Protein AF-A0AB39VKN1-F1 (afdb_monomer)

pLDDT: mean 72.04, std 20.36, range [30.16, 92.94]

Nearest PDB structures (foldseek):
  6k1s-assembly1_B  TM=6.045E-01  e=3.650E+00  Homo sapiens
  8bbf-assembly1_A  TM=6.214E-01  e=3.191E+00  Homo sapiens
  3or2-assembly1_B  TM=2.836E-01  e=6.241E+00  Megalodesulfovibrio gigas
  2v4j-assembly1_E  TM=2.910E-01  e=8.729E+00  Nitratidesulfovibrio vulgaris str. Hildenborough
  2xsj-assembly1_E  TM=2.820E-01  e=8.729E+00  Desulfomicrobium norvegicum

Organism: NCBI:txid3239302

Secondary structure (DSSP, 8-state):
---SSS-------TT----SS-TT--HHHHHHHHHHHHHT-EE-TTS-TTEEEEE-TTS-EEEEESSSTT-EEEE----

Structure (mmCIF, N/CA/C/O backbone):
data_AF-A0AB39VKN1-F1
#
_entry.id   AF-A0AB39VKN1-F1
#
loop_
_atom_site.group_PDB
_atom_site.id
_atom_site.type_symbol
_atom_site.label_atom_id
_atom_site.label_alt_id
_atom_site.label_comp_id
_atom_site.label_asym_id
_atom_site.label_entity_id
_atom_site.label_seq_id
_atom_site.pdbx_PDB_ins_code
_atom_site.Cartn_x
_atom_site.Cartn_y
_atom_site.Cartn_z
_atom_site.occupancy
_atom_site.B_iso_or_equiv
_atom_site.auth_seq_id
_atom_site.auth_comp_id
_atom_site.auth_asym_id
_atom_site.auth_atom_id
_atom_site.pdbx_PDB_model_num
ATOM 1 N N . MET A 1 1 ? 8.076 6.537 -15.112 1.00 36.53 1 MET A N 1
ATOM 2 C CA . MET A 1 1 ? 9.494 6.971 -15.135 1.00 36.53 1 MET A CA 1
ATOM 3 C C . MET A 1 1 ? 9.677 8.051 -14.073 1.00 36.53 1 MET A C 1
ATOM 5 O O . MET A 1 1 ? 8.747 8.806 -13.846 1.00 36.53 1 MET A O 1
ATOM 9 N N . LYS A 1 2 ? 10.809 8.103 -13.357 1.00 30.16 2 LYS A N 1
ATOM 10 C CA . LYS A 1 2 ? 11.056 9.151 -12.346 1.00 30.16 2 LYS A CA 1
ATOM 11 C C . LYS A 1 2 ? 11.106 10.525 -13.022 1.00 30.16 2 LYS A C 1
ATOM 13 O O . LYS A 1 2 ? 11.904 10.701 -13.936 1.00 30.16 2 LYS A O 1
ATOM 18 N N . THR A 1 3 ? 10.333 11.486 -12.531 1.00 37.53 3 THR A N 1
ATOM 19 C CA . THR A 1 3 ? 10.639 12.910 -12.703 1.00 37.53 3 THR A CA 1
ATOM 20 C C . THR A 1 3 ? 11.180 13.454 -11.382 1.00 37.53 3 THR A C 1
ATOM 22 O O . THR A 1 3 ? 10.763 13.057 -10.293 1.00 37.53 3 THR A O 1
ATOM 25 N N . SER A 1 4 ? 12.176 14.322 -11.489 1.00 45.47 4 SER A N 1
ATOM 26 C CA . SER A 1 4 ? 13.048 14.877 -10.445 1.00 45.47 4 SER A CA 1
ATOM 27 C C . SER A 1 4 ? 12.365 15.887 -9.508 1.00 45.47 4 SER A C 1
ATOM 29 O O . SER A 1 4 ? 13.018 16.750 -8.935 1.00 45.47 4 SER A O 1
ATOM 31 N N . SER A 1 5 ? 11.053 15.778 -9.309 1.00 43.56 5 SER A N 1
ATOM 32 C CA . SER A 1 5 ? 10.264 16.760 -8.564 1.00 43.56 5 SER A CA 1
ATOM 33 C C . SER A 1 5 ? 9.309 16.117 -7.562 1.00 43.56 5 SER A C 1
ATOM 35 O O . SER A 1 5 ? 8.175 16.562 -7.476 1.00 43.56 5 SER A O 1
ATOM 37 N N . GLY A 1 6 ? 9.687 15.027 -6.880 1.00 44.06 6 GLY A N 1
ATOM 38 C CA . GLY A 1 6 ? 8.918 14.456 -5.754 1.00 44.06 6 GLY A CA 1
ATOM 39 C C . GLY A 1 6 ? 7.433 14.129 -6.010 1.00 44.06 6 GLY A C 1
ATOM 40 O O . GLY A 1 6 ? 6.713 13.800 -5.074 1.00 44.06 6 GLY A O 1
ATOM 41 N N . LYS A 1 7 ? 6.961 14.222 -7.257 1.00 38.12 7 LYS A N 1
ATOM 42 C CA . LYS A 1 7 ? 5.570 14.028 -7.646 1.00 38.12 7 LYS A CA 1
ATOM 43 C C . LYS A 1 7 ? 5.433 12.603 -8.137 1.00 38.12 7 LYS A C 1
ATOM 45 O O . LYS A 1 7 ? 6.015 12.209 -9.148 1.00 38.12 7 LYS A O 1
ATOM 50 N N . TRP A 1 8 ? 4.688 11.833 -7.359 1.00 50.28 8 TRP A N 1
ATOM 51 C CA . TRP A 1 8 ? 4.286 10.479 -7.683 1.00 50.28 8 TRP A CA 1
ATOM 52 C C . TRP A 1 8 ? 3.588 10.475 -9.046 1.00 50.28 8 TRP A C 1
ATOM 54 O O . TRP A 1 8 ? 2.614 11.193 -9.258 1.00 50.28 8 TRP A O 1
ATOM 64 N N . GLN A 1 9 ? 4.119 9.704 -9.999 1.00 42.34 9 GLN A N 1
ATOM 65 C CA . GLN A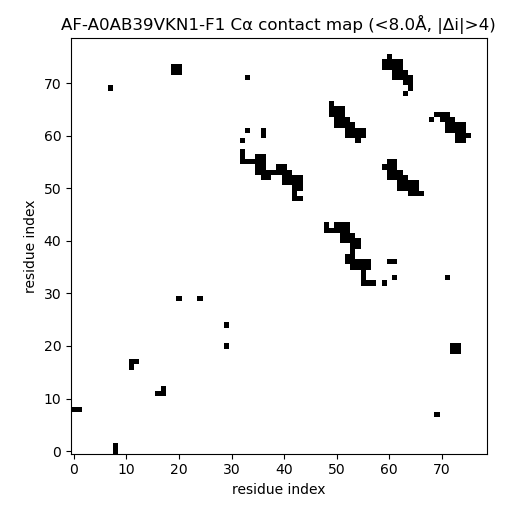 1 9 ? 3.440 9.488 -11.272 1.00 42.34 9 GLN A CA 1
ATOM 66 C C . GLN A 1 9 ? 2.237 8.582 -11.015 1.00 42.34 9 GLN A C 1
ATOM 68 O O . GLN A 1 9 ? 2.389 7.369 -10.859 1.00 42.34 9 GLN A O 1
ATOM 73 N N . GLN A 1 10 ? 1.053 9.189 -10.964 1.00 45.69 10 GLN A N 1
ATOM 74 C CA . GLN A 1 10 ? -0.228 8.500 -11.034 1.00 45.69 10 GLN A CA 1
ATOM 75 C C . GLN A 1 10 ? -0.193 7.548 -12.239 1.00 45.69 10 GLN A C 1
ATOM 77 O O . GLN A 1 10 ? -0.013 7.975 -13.380 1.00 45.69 10 GLN A O 1
ATOM 82 N N . LYS A 1 11 ? -0.335 6.240 -12.002 1.00 35.94 11 LYS A N 1
ATOM 83 C CA . LYS A 1 11 ? -0.600 5.289 -13.084 1.00 35.94 11 LYS A CA 1
ATOM 84 C C . LYS A 1 11 ? -2.056 5.457 -13.516 1.00 35.94 11 LYS A C 1
ATOM 86 O O . LYS A 1 11 ? -2.926 4.714 -13.076 1.00 35.94 11 LYS A O 1
ATOM 91 N N . THR A 1 12 ? -2.320 6.422 -14.390 1.00 38.44 12 THR A N 1
ATOM 92 C CA . THR A 1 12 ? -3.556 6.488 -15.175 1.00 38.44 12 THR A CA 1
ATOM 93 C C . THR A 1 12 ? -3.502 5.413 -16.259 1.00 38.44 12 THR A C 1
ATOM 95 O O . THR A 1 12 ? -3.200 5.660 -17.421 1.00 38.44 12 THR A O 1
ATOM 98 N N . SER A 1 13 ? -3.756 4.166 -15.866 1.00 35.72 13 SER A N 1
ATOM 99 C CA . SER A 1 13 ? -4.062 3.108 -16.825 1.00 35.72 13 SER A CA 1
ATOM 100 C C . SER A 1 13 ? -5.425 3.423 -17.451 1.00 35.72 13 SER A C 1
ATOM 102 O O . SER A 1 13 ? -6.451 3.209 -16.817 1.00 35.72 13 SER A O 1
ATOM 104 N N . ASN A 1 14 ? -5.438 3.956 -18.674 1.00 34.78 14 ASN A N 1
ATOM 105 C CA . ASN A 1 14 ? -6.591 3.965 -19.587 1.00 34.78 14 ASN A CA 1
ATOM 106 C C . ASN A 1 14 ? -7.947 4.407 -18.998 1.00 34.78 14 ASN A C 1
ATOM 108 O O . ASN A 1 14 ? -8.928 3.680 -19.120 1.00 34.78 14 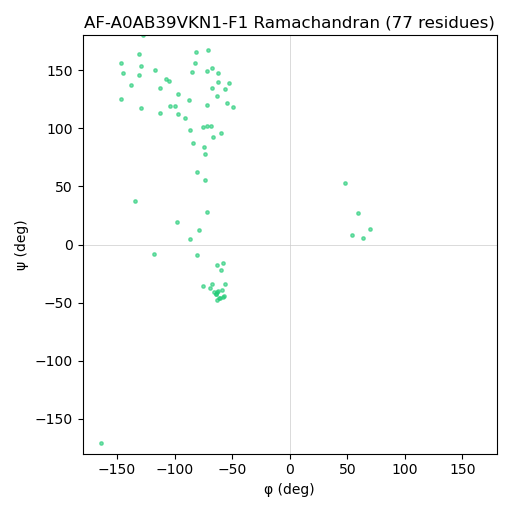ASN A O 1
ATOM 112 N N . GLY A 1 15 ? -8.027 5.579 -18.357 1.00 37.44 15 GLY A N 1
ATOM 113 C CA . GLY A 1 15 ? -9.318 6.171 -17.957 1.00 37.44 15 GLY A CA 1
ATOM 114 C C . GLY A 1 15 ? -10.133 5.372 -16.927 1.00 37.44 15 GLY A C 1
ATOM 115 O O . GLY A 1 15 ? -11.248 5.766 -16.600 1.00 37.44 15 GLY A O 1
ATOM 116 N N . GLY A 1 16 ? -9.585 4.278 -16.394 1.00 34.28 16 GLY A N 1
ATOM 117 C CA . GLY A 1 16 ? -10.166 3.494 -15.316 1.00 34.28 16 GLY A CA 1
ATOM 118 C C . GLY A 1 16 ? -9.425 3.793 -14.024 1.00 34.28 16 GLY A C 1
ATOM 119 O O . GLY A 1 16 ? -8.217 3.574 -13.922 1.00 34.28 16 GLY A O 1
ATOM 120 N N . VAL A 1 17 ? -10.144 4.303 -13.030 1.00 41.12 17 VAL A N 1
ATOM 121 C CA . VAL A 1 17 ? -9.658 4.446 -11.658 1.00 41.12 17 VAL A CA 1
ATOM 122 C C . VAL A 1 17 ? -9.301 3.046 -11.149 1.00 41.12 17 VAL A C 1
ATOM 124 O O . VAL A 1 17 ? -10.164 2.285 -10.727 1.00 41.12 17 VAL A O 1
ATOM 127 N N . ASN A 1 18 ? -8.028 2.657 -11.245 1.00 44.41 18 ASN A N 1
ATOM 128 C CA . ASN A 1 18 ? -7.548 1.377 -10.729 1.00 44.41 18 ASN A CA 1
ATOM 129 C C . ASN A 1 18 ? -7.327 1.511 -9.217 1.00 44.41 18 ASN A C 1
ATOM 131 O O . ASN A 1 18 ? -6.201 1.464 -8.720 1.00 44.41 18 ASN A O 1
ATOM 135 N N . THR A 1 19 ? -8.400 1.778 -8.474 1.00 51.38 19 THR A N 1
ATOM 136 C CA . THR A 1 19 ? -8.358 1.771 -7.017 1.00 51.38 19 THR A CA 1
ATOM 137 C C . THR A 1 19 ? -8.554 0.332 -6.579 1.00 51.38 19 THR A C 1
ATOM 139 O O . THR A 1 19 ? -9.655 -0.115 -6.289 1.00 51.38 19 THR A O 1
ATOM 142 N N . MET A 1 20 ? -7.444 -0.403 -6.506 1.00 65.75 20 MET A N 1
ATOM 143 C CA . MET A 1 20 ? -7.364 -1.580 -5.635 1.00 65.75 20 MET A CA 1
ATOM 144 C C . MET A 1 20 ? -7.656 -1.195 -4.171 1.00 65.75 20 MET A C 1
ATOM 146 O O . MET A 1 20 ? -7.904 -2.058 -3.344 1.00 65.75 20 MET A O 1
ATOM 150 N N . PHE A 1 21 ? -7.612 0.099 -3.841 1.00 66.12 21 PHE A N 1
ATOM 151 C CA . PHE A 1 21 ? -8.078 0.667 -2.582 1.00 66.12 21 PHE A CA 1
ATOM 152 C C . PHE A 1 21 ? -9.600 0.909 -2.594 1.00 66.12 21 PHE A C 1
ATOM 154 O O . PHE A 1 21 ? -10.181 1.078 -3.664 1.00 66.12 21 PHE A O 1
ATOM 161 N N . PRO A 1 22 ? -10.260 0.961 -1.425 1.00 68.00 22 PRO A N 1
ATOM 162 C CA . PRO A 1 22 ? -11.683 1.279 -1.341 1.00 68.00 22 PRO A CA 1
ATOM 163 C C . PRO A 1 22 ? -12.042 2.583 -2.069 1.00 68.00 22 PRO A C 1
ATOM 165 O O . PRO A 1 22 ? -11.331 3.579 -1.953 1.00 68.00 22 PRO A O 1
ATOM 168 N N . SER A 1 23 ? -13.173 2.600 -2.777 1.00 69.50 23 SER A N 1
ATOM 169 C CA . SER A 1 23 ? -13.634 3.766 -3.552 1.00 69.50 23 SER A CA 1
ATOM 170 C C . SER A 1 23 ? -13.946 5.000 -2.698 1.00 69.50 23 SER A C 1
ATOM 172 O O . SER A 1 23 ? -14.006 6.109 -3.218 1.00 69.50 23 SER A O 1
ATOM 174 N N . ASN A 1 24 ? -14.130 4.821 -1.388 1.00 76.38 24 ASN A N 1
ATOM 175 C CA . ASN A 1 24 ? -14.326 5.901 -0.423 1.00 76.38 24 ASN A CA 1
ATOM 176 C C . ASN A 1 24 ? -13.009 6.479 0.131 1.00 76.38 24 ASN A C 1
A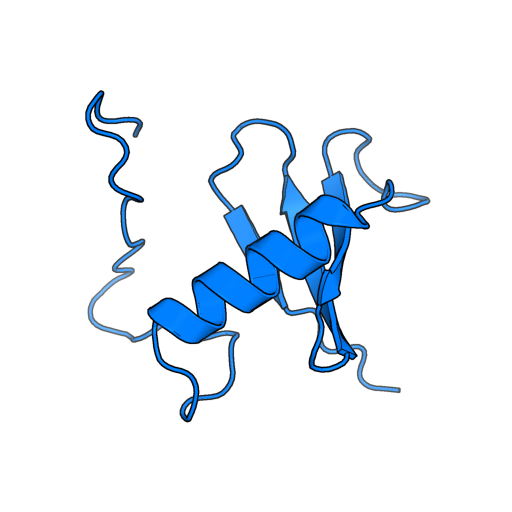TOM 178 O O . ASN A 1 24 ? -13.053 7.279 1.067 1.00 76.38 24 ASN A O 1
ATOM 182 N N . TRP A 1 25 ? -11.845 6.040 -0.358 1.00 77.50 25 TRP A N 1
ATOM 183 C CA . TRP A 1 25 ? -10.547 6.592 0.033 1.00 77.50 25 TRP A CA 1
ATOM 184 C C . TRP A 1 25 ? -10.093 7.625 -0.992 1.00 77.50 25 TRP A C 1
ATOM 186 O O . TRP A 1 25 ? -10.070 7.356 -2.191 1.00 77.50 25 TRP A O 1
ATOM 196 N N . ASP A 1 26 ? -9.704 8.799 -0.506 1.00 80.44 26 ASP A N 1
ATOM 197 C CA . ASP A 1 26 ? -9.056 9.815 -1.321 1.00 80.44 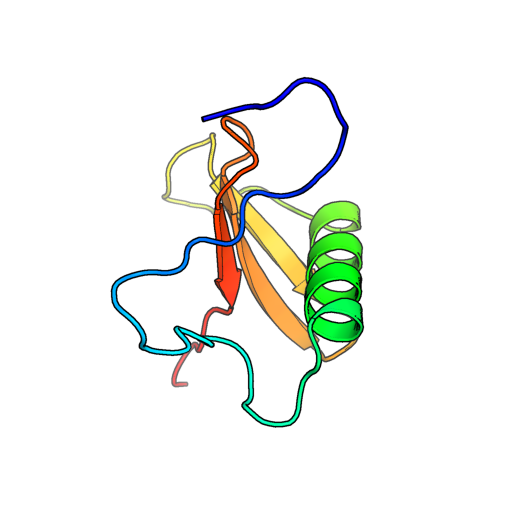26 ASP A CA 1
ATOM 198 C C . ASP A 1 26 ? -7.556 9.517 -1.480 1.00 80.44 26 ASP A C 1
ATOM 200 O O . ASP A 1 26 ? -6.966 8.688 -0.780 1.00 80.44 26 ASP A O 1
ATOM 204 N N . GLU A 1 27 ? -6.918 10.195 -2.432 1.00 76.75 27 GLU A N 1
ATOM 205 C CA . GLU A 1 27 ? -5.494 10.004 -2.720 1.00 76.75 27 GLU A CA 1
ATOM 206 C C . GLU A 1 27 ? -4.615 10.283 -1.491 1.00 76.75 27 GLU A C 1
ATOM 208 O O . GLU A 1 27 ? -3.680 9.529 -1.216 1.00 76.75 27 GLU A O 1
ATOM 213 N N . ALA A 1 28 ? -4.952 11.316 -0.710 1.00 82.25 28 ALA A N 1
ATOM 214 C CA . ALA A 1 28 ? -4.242 11.661 0.517 1.00 82.25 28 ALA A CA 1
ATOM 215 C C . ALA A 1 28 ? -4.284 10.516 1.539 1.00 82.25 28 ALA A C 1
ATOM 217 O O . ALA A 1 28 ? -3.239 10.130 2.070 1.00 82.25 28 ALA A O 1
ATOM 218 N N . ARG A 1 29 ? -5.457 9.911 1.767 1.00 86.06 29 ARG A N 1
ATOM 219 C CA . ARG A 1 29 ? -5.585 8.738 2.634 1.00 86.06 29 ARG A CA 1
ATOM 220 C C . ARG A 1 29 ? -4.828 7.540 2.082 1.00 86.06 29 ARG A C 1
ATOM 222 O O . ARG A 1 29 ? -4.163 6.864 2.857 1.00 86.06 29 ARG A O 1
ATOM 229 N N . ILE A 1 30 ? -4.891 7.269 0.777 1.00 82.50 30 ILE A N 1
ATOM 230 C CA . ILE A 1 30 ? -4.147 6.154 0.167 1.00 82.50 30 ILE A CA 1
ATOM 231 C C . ILE A 1 30 ? -2.641 6.308 0.426 1.00 82.50 30 ILE A C 1
ATOM 233 O O . ILE A 1 30 ? -1.985 5.346 0.832 1.00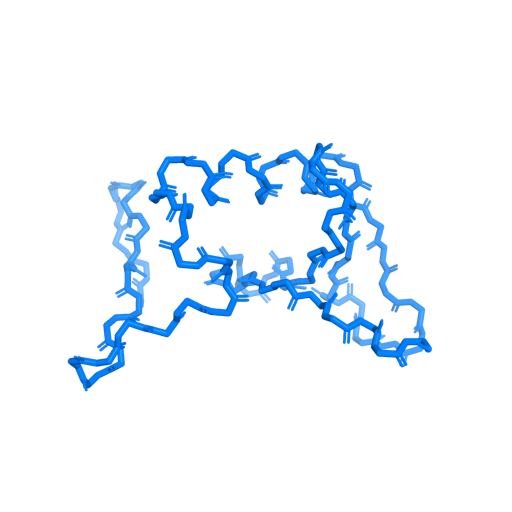 82.50 30 ILE A O 1
ATOM 237 N N . ILE A 1 31 ? -2.096 7.514 0.237 1.00 82.88 31 ILE A N 1
ATOM 238 C CA . ILE A 1 31 ? -0.683 7.815 0.502 1.00 82.88 31 ILE A CA 1
ATOM 239 C C . ILE A 1 31 ? -0.350 7.601 1.980 1.00 82.88 31 ILE A C 1
ATOM 241 O O . ILE A 1 31 ? 0.653 6.959 2.293 1.00 82.88 31 ILE A O 1
ATOM 245 N N . ASP A 1 32 ? -1.189 8.102 2.884 1.00 88.19 32 ASP A N 1
ATOM 246 C CA . ASP A 1 32 ? -0.975 7.979 4.326 1.00 88.19 32 ASP A CA 1
ATOM 247 C C . ASP A 1 32 ? -0.994 6.514 4.799 1.00 88.19 32 ASP A C 1
ATOM 249 O O . ASP A 1 32 ? -0.135 6.074 5.563 1.00 88.19 32 ASP A O 1
ATOM 253 N N . GLU A 1 33 ? -1.910 5.705 4.265 1.00 88.81 33 GLU A N 1
ATOM 254 C CA . GLU A 1 33 ? -1.997 4.272 4.561 1.00 88.81 33 GLU A CA 1
ATOM 255 C C . GLU A 1 33 ? -0.772 3.508 4.035 1.00 88.81 33 GLU A C 1
ATOM 257 O O . GLU A 1 33 ? -0.227 2.656 4.742 1.00 88.81 33 GLU A O 1
ATOM 262 N N . ILE A 1 34 ? -0.293 3.837 2.828 1.00 86.12 34 ILE A N 1
ATOM 263 C CA . ILE A 1 34 ? 0.943 3.267 2.272 1.00 86.12 34 ILE A CA 1
ATOM 264 C C . ILE A 1 34 ? 2.155 3.667 3.117 1.00 86.12 34 ILE A C 1
ATOM 266 O O . ILE A 1 34 ? 3.009 2.817 3.369 1.00 86.12 34 ILE A O 1
ATOM 270 N N . ASN A 1 35 ? 2.249 4.925 3.554 1.00 88.75 35 ASN A N 1
ATOM 271 C CA . ASN A 1 35 ? 3.355 5.399 4.389 1.00 88.75 35 ASN A CA 1
ATOM 272 C C . ASN A 1 35 ? 3.370 4.682 5.740 1.00 88.75 35 ASN A C 1
ATOM 274 O O . ASN A 1 35 ? 4.401 4.128 6.116 1.00 88.75 35 ASN A O 1
ATOM 278 N N . SER A 1 36 ? 2.215 4.589 6.401 1.00 90.81 36 SER A N 1
ATOM 279 C CA . SER A 1 36 ? 2.057 3.851 7.657 1.00 90.81 36 SER A CA 1
ATOM 280 C C . SER A 1 36 ? 2.467 2.377 7.515 1.00 90.81 36 SER A C 1
ATOM 282 O O . SER A 1 36 ? 3.223 1.855 8.336 1.00 90.81 36 SER A O 1
ATOM 284 N N . ALA A 1 37 ? 2.050 1.713 6.431 1.00 91.56 37 ALA A N 1
ATOM 285 C CA . ALA A 1 37 ? 2.475 0.345 6.137 1.00 91.56 37 ALA A CA 1
ATOM 286 C C . ALA A 1 37 ? 3.975 0.251 5.787 1.00 91.56 37 ALA A C 1
ATOM 288 O O . ALA A 1 37 ? 4.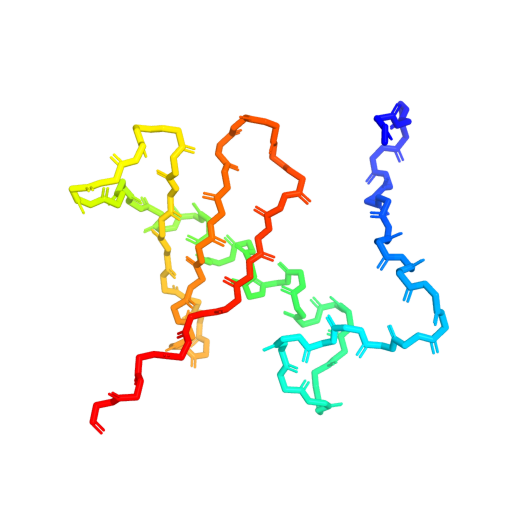639 -0.743 6.068 1.00 91.56 37 ALA A O 1
ATOM 289 N N . TRP A 1 38 ? 4.543 1.264 5.138 1.00 89.81 38 TRP A N 1
ATOM 290 C CA . TRP A 1 38 ? 5.962 1.276 4.791 1.00 89.81 38 TRP A CA 1
ATOM 291 C C . TRP A 1 38 ? 6.855 1.420 6.030 1.00 89.81 38 TRP A C 1
ATOM 293 O O . TRP A 1 38 ? 7.930 0.816 6.090 1.00 89.81 38 TRP A O 1
ATOM 303 N N . GLU A 1 39 ? 6.439 2.216 7.012 1.00 91.56 39 GLU A N 1
ATOM 304 C CA . GLU A 1 39 ? 7.173 2.421 8.263 1.00 91.56 39 GLU A CA 1
ATOM 305 C C . GLU A 1 39 ? 7.315 1.126 9.064 1.00 91.56 39 GLU A C 1
ATOM 307 O O . GLU A 1 39 ? 8.404 0.826 9.549 1.00 9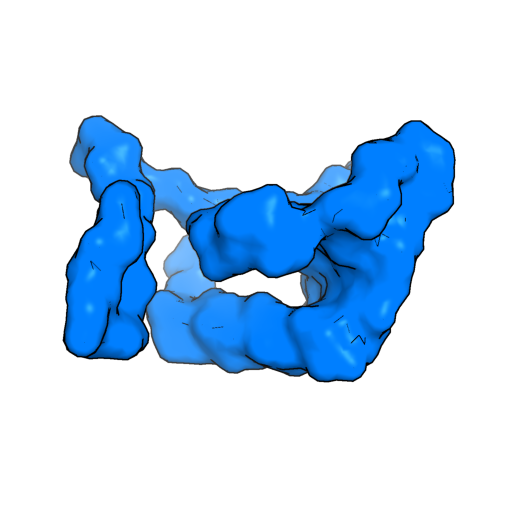1.56 39 GLU A O 1
ATOM 312 N N . ASN A 1 40 ? 6.263 0.306 9.108 1.00 90.56 40 ASN A N 1
ATOM 313 C CA . ASN A 1 40 ? 6.264 -0.995 9.783 1.00 90.56 40 ASN A CA 1
ATOM 314 C C . ASN A 1 40 ? 6.496 -2.187 8.835 1.00 90.56 40 ASN A C 1
ATOM 316 O O . ASN A 1 40 ? 6.163 -3.332 9.164 1.00 90.56 40 ASN A O 1
ATOM 320 N N . ARG A 1 41 ? 7.054 -1.927 7.646 1.00 92.62 41 ARG A N 1
ATOM 321 C CA . ARG A 1 41 ? 7.227 -2.953 6.618 1.00 92.62 41 ARG A CA 1
ATOM 322 C C . ARG A 1 41 ? 8.145 -4.080 7.074 1.00 92.62 41 ARG A C 1
ATOM 324 O O . ARG A 1 41 ? 9.157 -3.870 7.738 1.00 92.62 41 ARG A O 1
ATOM 331 N N . ARG A 1 42 ? 7.851 -5.269 6.570 1.00 92.56 42 ARG A N 1
ATOM 332 C CA . ARG A 1 42 ? 8.681 -6.467 6.651 1.00 92.56 42 ARG A CA 1
ATOM 333 C C . ARG A 1 42 ? 8.819 -7.109 5.283 1.00 92.56 42 ARG A C 1
ATOM 335 O O . ARG A 1 42 ? 8.044 -6.831 4.366 1.00 92.56 42 ARG A O 1
ATOM 342 N N . ASP A 1 43 ? 9.791 -7.991 5.159 1.00 92.44 43 ASP A N 1
ATOM 343 C CA . ASP A 1 43 ? 9.970 -8.777 3.946 1.00 92.44 43 ASP A CA 1
ATOM 344 C C . ASP A 1 43 ? 8.808 -9.753 3.780 1.00 92.44 43 ASP A C 1
ATOM 346 O O . ASP A 1 43 ? 8.169 -10.154 4.756 1.00 92.44 43 ASP A O 1
ATOM 350 N N . VAL A 1 44 ? 8.502 -10.106 2.533 1.00 89.69 44 VAL A N 1
ATOM 351 C CA . VAL A 1 44 ? 7.444 -11.071 2.227 1.00 89.69 44 VAL A CA 1
ATOM 352 C C . VAL A 1 44 ? 8.069 -12.470 2.178 1.00 89.69 44 VAL A C 1
ATOM 354 O O . VAL A 1 44 ? 8.815 -12.752 1.237 1.00 89.69 44 VAL A O 1
ATOM 357 N N . PRO A 1 45 ? 7.805 -13.364 3.154 1.00 84.62 45 PRO A N 1
ATOM 358 C CA . PRO A 1 45 ? 8.402 -14.697 3.163 1.00 84.62 45 PRO A CA 1
ATOM 359 C C . PRO A 1 45 ? 7.981 -15.503 1.928 1.00 84.62 45 PRO A C 1
ATOM 361 O O . PRO A 1 45 ? 6.829 -15.432 1.499 1.00 84.62 45 PRO A O 1
ATOM 364 N N . GLY A 1 46 ? 8.912 -16.261 1.343 1.00 86.38 46 GLY A N 1
ATOM 365 C CA . GLY A 1 46 ? 8.650 -17.070 0.144 1.00 86.38 46 GLY A CA 1
ATOM 366 C C . GLY A 1 46 ? 8.429 -16.259 -1.141 1.00 86.38 46 GLY A C 1
ATOM 367 O O . GLY A 1 46 ? 7.940 -16.798 -2.132 1.00 86.38 46 GLY A O 1
ATOM 368 N N . ARG A 1 47 ? 8.753 -14.961 -1.136 1.00 83.69 47 ARG A N 1
ATOM 369 C CA . ARG A 1 47 ? 8.673 -14.072 -2.304 1.00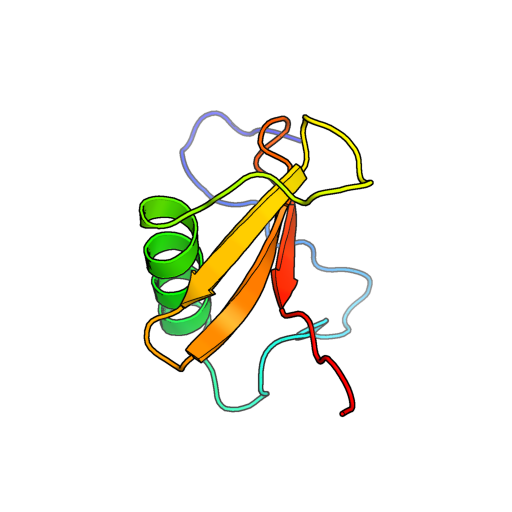 83.69 47 ARG A CA 1
ATOM 370 C C . ARG A 1 47 ? 10.006 -13.358 -2.520 1.00 83.69 47 ARG A C 1
ATOM 372 O O . ARG A 1 47 ? 10.975 -13.585 -1.798 1.00 83.69 47 ARG A O 1
ATOM 379 N N . ASP A 1 48 ? 10.060 -12.522 -3.553 1.00 84.00 48 ASP A N 1
ATOM 380 C CA . ASP A 1 48 ? 11.248 -11.744 -3.897 1.00 84.00 48 ASP A CA 1
ATOM 381 C C . ASP A 1 48 ? 11.707 -10.888 -2.695 1.00 84.00 48 ASP A C 1
ATOM 383 O O . ASP A 1 48 ? 10.898 -10.215 -2.056 1.00 84.00 48 ASP A O 1
ATOM 387 N N . LYS A 1 49 ? 13.014 -10.892 -2.397 1.00 85.69 49 LYS A N 1
ATOM 388 C CA . LYS A 1 49 ? 13.645 -10.102 -1.316 1.00 85.69 49 LYS A CA 1
ATOM 389 C C . LYS A 1 49 ? 13.437 -8.593 -1.482 1.00 85.69 49 LYS A C 1
ATOM 391 O O . LYS A 1 49 ? 13.551 -7.814 -0.531 1.00 85.69 49 LYS A O 1
ATOM 396 N N . ASN A 1 50 ? 13.156 -8.175 -2.707 1.00 87.75 50 ASN A N 1
ATOM 397 C CA . ASN A 1 50 ? 12.827 -6.815 -3.072 1.00 87.75 50 ASN A CA 1
ATOM 398 C C . ASN A 1 50 ? 11.359 -6.461 -2.778 1.00 87.75 50 ASN A C 1
ATOM 400 O O . ASN A 1 50 ? 10.984 -5.294 -2.865 1.00 87.75 50 ASN A O 1
ATOM 404 N N . MET A 1 51 ? 10.517 -7.425 -2.410 1.00 89.44 51 MET A N 1
ATOM 405 C CA . MET A 1 51 ? 9.158 -7.152 -1.959 1.00 89.44 51 MET A CA 1
ATOM 406 C C . MET A 1 51 ? 9.123 -6.817 -0.474 1.00 89.44 51 MET A C 1
ATOM 408 O O . MET A 1 51 ? 9.902 -7.316 0.337 1.00 89.44 51 MET A O 1
ATOM 412 N N . TRP A 1 52 ? 8.166 -5.972 -0.121 1.00 91.94 52 TRP A N 1
ATOM 413 C CA . TRP A 1 52 ? 7.824 -5.669 1.256 1.00 91.94 52 TRP A CA 1
ATOM 414 C C . TRP A 1 52 ? 6.320 -5.817 1.449 1.00 91.94 52 TRP A C 1
ATOM 416 O O . TRP A 1 52 ? 5.537 -5.670 0.506 1.00 91.94 52 TRP A O 1
ATOM 426 N N . GLN A 1 53 ? 5.926 -6.101 2.682 1.00 92.94 53 GLN A N 1
ATOM 427 C CA . GLN A 1 53 ? 4.554 -5.995 3.140 1.00 92.94 53 GLN A CA 1
ATOM 428 C C . GLN A 1 53 ? 4.491 -5.232 4.451 1.00 92.94 53 GLN A C 1
ATOM 430 O O . GLN A 1 53 ? 5.375 -5.374 5.289 1.00 92.94 53 GLN A O 1
ATOM 435 N N . GLY A 1 54 ? 3.432 -4.470 4.651 1.00 92.44 54 GLY A N 1
ATOM 436 C CA . GLY A 1 54 ? 3.183 -3.746 5.887 1.00 92.44 54 GLY A CA 1
ATOM 437 C C . GLY A 1 54 ? 1.699 -3.663 6.170 1.00 92.44 54 GLY A C 1
ATOM 438 O O . GLY A 1 54 ? 0.883 -3.796 5.258 1.00 92.44 54 GLY A O 1
ATOM 439 N N . LEU A 1 55 ? 1.351 -3.484 7.438 1.00 92.25 55 LEU A N 1
ATOM 440 C CA . LEU A 1 55 ? -0.036 -3.317 7.845 1.00 92.25 55 LEU A CA 1
ATOM 441 C C . LEU A 1 55 ? -0.295 -1.829 8.036 1.00 92.25 55 LEU A C 1
ATOM 443 O O . LEU A 1 55 ? 0.355 -1.193 8.861 1.00 92.25 55 LEU A O 1
ATOM 447 N N . SER A 1 56 ? -1.225 -1.275 7.273 1.00 89.69 56 SER A N 1
ATOM 448 C CA . SER A 1 56 ? -1.586 0.131 7.399 1.00 89.69 56 SER A CA 1
ATOM 449 C C . SER A 1 56 ? -2.352 0.401 8.703 1.00 89.69 56 SER A C 1
ATOM 451 O O . SER A 1 56 ? -2.838 -0.529 9.357 1.00 89.69 56 SER A O 1
ATOM 453 N N . LYS A 1 57 ? -2.521 1.676 9.075 1.00 87.81 57 LYS A N 1
ATOM 454 C CA . LYS A 1 57 ? -3.326 2.080 10.245 1.00 87.81 57 LYS A CA 1
ATOM 455 C C . LYS A 1 57 ? -4.773 1.570 10.184 1.00 87.81 57 LYS A C 1
ATOM 457 O O . LYS A 1 57 ? -5.323 1.176 11.210 1.00 87.81 57 LYS A O 1
ATOM 462 N N . SER A 1 58 ? -5.362 1.486 8.986 1.00 86.62 58 SER A N 1
ATOM 463 C CA . SER A 1 58 ? -6.691 0.894 8.765 1.00 86.62 58 SER A CA 1
ATOM 464 C C . SER A 1 58 ? -6.679 -0.642 8.736 1.00 86.62 58 SER A C 1
ATOM 466 O O . SER A 1 58 ? -7.664 -1.253 8.329 1.00 86.62 58 SER A O 1
ATOM 468 N N . LYS A 1 59 ? -5.582 -1.287 9.158 1.00 88.50 59 LYS A N 1
ATOM 469 C CA . LYS A 1 59 ? -5.382 -2.745 9.130 1.00 88.50 59 LYS A CA 1
ATOM 470 C C . LYS A 1 59 ? -5.475 -3.350 7.726 1.00 88.50 59 LYS A C 1
ATOM 472 O O . LYS A 1 59 ? -5.784 -4.531 7.580 1.00 88.50 59 LYS A O 1
ATOM 477 N N . VAL A 1 60 ? -5.167 -2.566 6.694 1.00 86.31 60 VAL A N 1
ATOM 478 C CA . VAL A 1 60 ? -5.066 -3.069 5.324 1.00 86.31 60 VAL A CA 1
ATOM 479 C C . VAL A 1 60 ? -3.646 -3.565 5.105 1.00 86.31 60 VAL A C 1
ATOM 481 O O . VAL A 1 60 ? -2.675 -2.838 5.318 1.00 86.31 60 VAL A O 1
ATOM 484 N N . LEU A 1 61 ? -3.508 -4.827 4.704 1.00 88.44 61 LEU A N 1
ATOM 485 C CA . LEU A 1 61 ? -2.211 -5.363 4.321 1.00 88.44 61 LEU A CA 1
ATOM 486 C C . LEU A 1 61 ? -1.817 -4.743 2.981 1.00 88.44 61 LEU A C 1
ATOM 488 O O . LEU A 1 61 ? -2.522 -4.911 1.994 1.00 88.44 61 LEU A O 1
ATOM 492 N N . ILE A 1 62 ? -0.693 -4.042 2.931 1.00 87.75 62 ILE A N 1
ATOM 493 C CA . ILE A 1 62 ? -0.168 -3.424 1.714 1.00 87.75 62 ILE A CA 1
ATOM 494 C C . ILE A 1 62 ? 1.115 -4.146 1.331 1.00 87.75 62 ILE A C 1
ATOM 496 O O . ILE A 1 62 ? 1.965 -4.406 2.181 1.00 87.75 62 ILE A O 1
ATOM 500 N N . ARG A 1 63 ? 1.258 -4.474 0.046 1.00 88.75 63 ARG A N 1
ATOM 501 C CA . ARG A 1 63 ? 2.483 -5.022 -0.539 1.00 88.75 63 ARG A CA 1
ATOM 502 C C . ARG A 1 63 ? 3.043 -4.080 -1.581 1.00 88.75 63 ARG A C 1
ATOM 504 O O . ARG A 1 63 ? 2.302 -3.393 -2.275 1.00 88.75 63 ARG A O 1
ATOM 511 N N . GLY A 1 64 ? 4.356 -4.098 -1.742 1.00 88.19 64 GLY A N 1
ATOM 512 C CA . GLY A 1 64 ? 5.015 -3.358 -2.804 1.00 88.19 64 GLY A CA 1
ATOM 513 C C . GLY A 1 64 ? 6.442 -3.818 -3.042 1.00 88.19 64 GLY A C 1
ATOM 514 O O . GLY A 1 64 ? 6.894 -4.816 -2.481 1.00 88.19 64 GLY A O 1
ATOM 515 N N . TYR A 1 65 ? 7.160 -3.056 -3.863 1.00 86.06 65 TYR A N 1
ATOM 516 C CA . TYR A 1 65 ? 8.585 -3.263 -4.128 1.00 86.06 65 TYR A CA 1
ATOM 517 C C . TYR A 1 65 ? 9.426 -2.177 -3.453 1.00 86.06 65 TYR A C 1
ATOM 519 O O . TYR A 1 65 ? 9.025 -1.013 -3.393 1.00 86.06 65 TYR A O 1
ATOM 527 N N . LYS A 1 66 ? 10.594 -2.556 -2.925 1.00 84.00 66 LYS A N 1
ATOM 528 C CA . LYS A 1 66 ? 11.568 -1.637 -2.322 1.00 84.00 66 LYS A CA 1
ATOM 529 C C . LYS A 1 66 ? 12.311 -0.858 -3.408 1.00 84.00 66 LYS A C 1
ATOM 531 O O . LYS A 1 66 ? 12.595 0.322 -3.222 1.00 84.00 66 LYS A O 1
ATOM 536 N N . SER A 1 67 ? 12.582 -1.495 -4.549 1.00 81.06 67 SER A N 1
ATOM 537 C CA . SER A 1 67 ? 13.196 -0.867 -5.718 1.00 81.06 67 SER A CA 1
ATOM 538 C C . SER A 1 67 ? 12.685 -1.466 -7.038 1.00 81.06 67 SER A C 1
ATOM 540 O O . SER A 1 67 ? 12.804 -2.667 -7.237 1.00 81.06 67 SER A O 1
ATOM 542 N N . PRO A 1 68 ? 12.153 -0.675 -7.981 1.00 70.56 68 PRO A N 1
ATOM 543 C CA . PRO A 1 68 ? 11.787 0.725 -7.821 1.00 70.56 68 PRO A CA 1
ATOM 544 C C . PRO A 1 68 ? 10.595 0.866 -6.856 1.00 70.56 68 PRO A C 1
ATOM 546 O O . PRO A 1 68 ? 9.603 0.147 -6.973 1.00 70.56 68 PRO A O 1
ATOM 549 N N . LYS A 1 69 ? 10.672 1.821 -5.917 1.00 66.69 69 LYS A N 1
ATOM 550 C CA . LYS A 1 69 ? 9.606 2.146 -4.946 1.00 66.69 69 LYS A CA 1
ATOM 551 C C . LYS A 1 69 ? 8.445 2.896 -5.618 1.00 66.69 69 LYS A C 1
ATOM 553 O O . LYS A 1 69 ? 8.141 4.020 -5.252 1.00 66.69 69 LYS A O 1
ATOM 558 N N . ILE A 1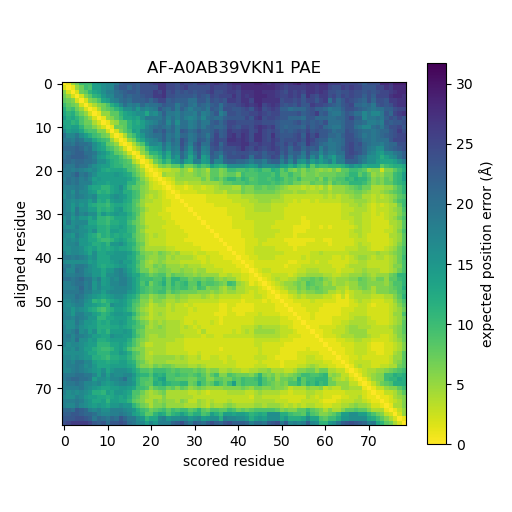 70 ? 7.866 2.318 -6.667 1.00 66.38 70 ILE A N 1
ATOM 559 C CA . ILE A 1 70 ? 6.809 2.933 -7.494 1.00 66.38 70 ILE A CA 1
ATOM 560 C C . ILE A 1 70 ? 5.494 2.152 -7.465 1.00 66.38 70 ILE A C 1
ATOM 562 O O . ILE A 1 70 ? 4.499 2.619 -8.007 1.00 66.38 70 ILE A O 1
ATOM 566 N N . THR A 1 71 ? 5.487 0.962 -6.866 1.00 74.25 71 THR A N 1
ATOM 567 C CA . THR A 1 71 ? 4.323 0.076 -6.849 1.00 74.25 71 THR A CA 1
ATOM 568 C C . THR A 1 71 ? 4.047 -0.353 -5.417 1.00 74.25 71 THR A C 1
ATOM 570 O O . THR A 1 71 ? 4.880 -1.027 -4.805 1.00 74.25 71 THR A O 1
ATOM 573 N N . ALA A 1 72 ? 2.873 0.020 -4.914 1.00 82.31 72 ALA A N 1
ATOM 574 C CA . ALA A 1 72 ? 2.282 -0.480 -3.683 1.00 82.31 72 ALA A CA 1
ATOM 575 C C . ALA A 1 72 ? 0.784 -0.714 -3.924 1.00 82.31 72 ALA A C 1
ATOM 577 O O . ALA A 1 72 ? 0.138 0.089 -4.595 1.00 82.31 72 ALA A O 1
ATOM 578 N N . TYR A 1 73 ? 0.249 -1.825 -3.430 1.00 81.31 73 TYR A N 1
ATOM 579 C CA . TYR A 1 73 ? -1.145 -2.222 -3.608 1.00 81.31 73 TYR A CA 1
ATOM 580 C C . TYR A 1 73 ? -1.655 -2.939 -2.352 1.00 81.31 73 TYR A C 1
ATOM 582 O O . TYR A 1 73 ? -0.873 -3.613 -1.670 1.00 81.31 73 TYR A O 1
ATOM 590 N N . PRO A 1 74 ? -2.947 -2.804 -2.021 1.00 82.38 74 PRO A N 1
ATOM 591 C CA . PRO A 1 74 ? -3.547 -3.543 -0.927 1.00 82.38 74 PRO A CA 1
ATOM 592 C C . PRO A 1 74 ? -3.703 -5.016 -1.312 1.00 82.38 74 PRO A C 1
ATOM 594 O O . PRO A 1 74 ? -3.885 -5.373 -2.477 1.00 82.38 74 PRO A O 1
ATOM 597 N N . VAL A 1 75 ? -3.614 -5.883 -0.315 1.00 81.56 75 VAL A N 1
ATOM 598 C CA . VAL A 1 75 ? -3.778 -7.326 -0.432 1.00 81.56 75 VAL A CA 1
ATOM 599 C C . VAL A 1 75 ? -5.050 -7.704 0.302 1.00 81.56 75 VAL A C 1
ATOM 601 O O . VAL A 1 75 ? -5.112 -7.624 1.528 1.00 81.56 75 VAL A O 1
ATOM 604 N N . TYR A 1 76 ? -6.043 -8.157 -0.454 1.00 70.25 76 TYR A N 1
ATOM 605 C CA . TYR A 1 76 ? -7.206 -8.834 0.097 1.00 70.25 76 TYR A CA 1
ATOM 606 C C . TYR A 1 76 ? -6.867 -10.318 0.229 1.00 70.25 76 TYR A C 1
ATOM 608 O O . TYR A 1 76 ? -6.893 -11.062 -0.750 1.00 70.25 76 TYR A O 1
ATOM 616 N N . GLU A 1 77 ? -6.490 -10.754 1.431 1.00 58.72 77 GLU A N 1
ATOM 617 C CA . GLU A 1 77 ? -6.571 -12.178 1.755 1.00 58.72 77 GLU A CA 1
ATOM 618 C C . GLU A 1 77 ? -8.048 -12.489 1.988 1.00 58.72 77 GLU A C 1
ATOM 620 O O . GLU A 1 77 ? -8.604 -12.152 3.030 1.00 58.72 77 GLU A O 1
ATOM 625 N N . ASN A 1 78 ? -8.689 -13.076 0.977 1.00 47.03 78 ASN A N 1
ATOM 626 C CA . ASN A 1 78 ? -9.997 -13.697 1.128 1.00 47.03 78 ASN A CA 1
ATOM 627 C C . ASN A 1 78 ? -9.791 -14.909 2.052 1.00 47.03 78 ASN A C 1
ATOM 629 O O . ASN A 1 78 ? -9.319 -15.950 1.596 1.00 47.03 78 ASN A O 1
ATOM 633 N N . ARG A 1 79 ? -9.984 -14.716 3.359 1.00 40.78 79 ARG A N 1
ATOM 634 C CA . ARG A 1 79 ? -9.995 -15.801 4.344 1.00 40.78 79 ARG A CA 1
ATOM 635 C C . ARG A 1 79 ? -11.371 -16.432 4.411 1.00 40.78 79 ARG A C 1
ATOM 637 O O . ARG A 1 79 ? -12.353 -15.661 4.363 1.00 40.78 79 ARG A O 1
#

Solvent-accessible surface area (backbone atoms only — not comparable to full-atom values): 5009 Å² total; per-residue (Å²): 130,91,61,101,67,90,59,81,77,77,83,74,56,82,93,47,86,81,59,77,52,66,91,90,56,51,70,68,54,52,52,50,36,53,48,46,8,58,75,65,44,41,72,40,84,100,54,59,88,50,30,33,32,14,56,15,84,87,68,46,40,31,37,32,36,67,72,71,73,81,48,74,47,63,55,84,78,88,124

Mean predicted aligned error: 10.0 Å

Sequence (79 aa):
MKTSSGKWQQKTSNGGVNTMFPSNWDEARIIDEINSAWENRRDVPGRDKNMWQGLSKSKVLIRGYKSPKITAYPVYENR

Foldseek 3Di:
DDDPPPDQPPPPPPVDPPCLPDPPDDPVRVVQQVVQQVVQWDADPPDDSQKIWGQGPVRFIKIDGVPVRRDIHTDDPPD

InterPro domains:
  IPR029501 Bacterial EndoU nuclease [PF14436] (5-75)

Radius of gyration: 12.95 Å; Cα contacts (8 Å, |Δi|>4): 95; chains: 1; bounding box: 28×34×30 Å